Protein AF-A0A661QH32-F1 (afdb_monomer_lite)

Radius of gyration: 9.64 Å; chains: 1; bounding box: 24×14×18 Å

Structure (mmCIF, N/CA/C/O backbone):
data_AF-A0A661QH32-F1
#
_entry.id   AF-A0A661QH32-F1
#
loop_
_atom_site.group_PDB
_atom_site.id
_atom_site.type_symbol
_atom_site.label_atom_id
_atom_site.label_alt_id
_atom_site.label_comp_id
_atom_site.label_asym_id
_atom_site.label_entity_id
_atom_site.label_seq_id
_atom_site.pdbx_PDB_ins_code
_atom_site.Cartn_x
_atom_site.Cartn_y
_atom_site.Cartn_z
_atom_site.occupancy
_atom_site.B_iso_or_equiv
_atom_site.auth_seq_id
_atom_site.auth_comp_id
_atom_site.auth_asym_id
_atom_site.auth_atom_id
_atom_site.pdbx_PDB_model_num
ATOM 1 N N . MET A 1 1 ? -13.002 7.054 -3.467 1.00 75.56 1 MET A N 1
ATOM 2 C CA . MET A 1 1 ? -11.843 7.723 -4.108 1.00 75.56 1 MET A CA 1
ATOM 3 C C . MET A 1 1 ? -11.159 6.692 -4.989 1.00 75.56 1 MET A C 1
ATOM 5 O O . MET A 1 1 ? -11.063 5.554 -4.548 1.00 75.56 1 MET A O 1
ATOM 9 N N . LYS A 1 2 ? -10.746 7.043 -6.213 1.00 82.12 2 LYS A N 1
ATOM 10 C CA . LYS A 1 2 ? -10.051 6.104 -7.111 1.00 82.12 2 LYS A CA 1
ATOM 11 C C . LYS A 1 2 ? -8.544 6.260 -6.951 1.00 82.12 2 LYS A C 1
ATOM 13 O O . LYS A 1 2 ? -8.052 7.386 -7.003 1.00 82.12 2 LYS A O 1
ATOM 18 N N . VAL A 1 3 ? -7.837 5.154 -6.735 1.00 87.81 3 VAL A N 1
ATOM 19 C CA . VAL A 1 3 ? -6.391 5.135 -6.467 1.00 87.81 3 VAL A CA 1
ATOM 20 C C . VAL A 1 3 ? -5.720 4.135 -7.401 1.00 87.81 3 VAL A C 1
ATOM 22 O O . VAL A 1 3 ? -6.154 2.992 -7.502 1.00 87.81 3 VAL A O 1
ATOM 25 N N . GLY A 1 4 ? -4.654 4.565 -8.078 1.00 90.31 4 GLY A N 1
ATOM 26 C CA . GLY A 1 4 ? -3.820 3.702 -8.914 1.00 90.31 4 GLY A CA 1
ATOM 27 C C . GLY A 1 4 ? -2.518 3.330 -8.209 1.00 90.31 4 GLY A C 1
ATOM 28 O O . GLY A 1 4 ? -1.856 4.193 -7.637 1.00 90.31 4 GLY A O 1
ATOM 29 N N . LEU A 1 5 ? -2.130 2.056 -8.282 1.00 92.19 5 LEU A N 1
ATOM 30 C CA . LEU A 1 5 ? -0.886 1.543 -7.705 1.00 92.19 5 LEU A CA 1
ATOM 31 C C . LEU A 1 5 ? 0.143 1.272 -8.809 1.00 92.19 5 LEU A C 1
ATOM 33 O O . LEU A 1 5 ? -0.013 0.347 -9.607 1.00 92.19 5 LEU A O 1
ATOM 37 N N . VAL A 1 6 ? 1.221 2.058 -8.839 1.00 94.44 6 VAL A N 1
ATOM 38 C CA . VAL A 1 6 ? 2.327 1.918 -9.803 1.00 94.44 6 VAL A CA 1
ATOM 39 C C . VAL A 1 6 ? 3.591 1.482 -9.065 1.00 94.44 6 VAL A C 1
ATOM 41 O O . VAL A 1 6 ? 3.860 1.939 -7.961 1.00 94.44 6 VAL A O 1
ATOM 44 N N . GLY A 1 7 ? 4.369 0.570 -9.656 1.00 94.12 7 GLY A N 1
ATOM 45 C CA . GLY A 1 7 ? 5.627 0.101 -9.055 1.00 94.12 7 GLY A CA 1
ATOM 46 C C . GLY A 1 7 ? 5.468 -0.862 -7.867 1.00 94.12 7 GLY A C 1
ATOM 47 O O . GLY A 1 7 ? 6.452 -1.179 -7.203 1.00 94.12 7 GLY A O 1
ATOM 48 N N . TRP A 1 8 ? 4.262 -1.388 -7.619 1.00 95.06 8 TRP A N 1
ATOM 49 C CA . TRP A 1 8 ? 3.954 -2.258 -6.472 1.00 95.06 8 TRP A CA 1
ATOM 50 C C . TRP A 1 8 ? 4.709 -3.603 -6.456 1.00 95.06 8 TRP A C 1
ATOM 52 O O . TRP A 1 8 ? 4.783 -4.257 -5.423 1.00 95.06 8 TRP A O 1
ATOM 62 N N . ARG A 1 9 ? 5.306 -4.012 -7.584 1.00 96.06 9 ARG A N 1
ATOM 63 C CA . ARG A 1 9 ? 6.092 -5.254 -7.708 1.00 96.06 9 ARG A CA 1
ATOM 64 C C . ARG A 1 9 ? 7.544 -5.145 -7.222 1.00 96.06 9 ARG A C 1
ATOM 66 O O . ARG A 1 9 ? 8.235 -6.157 -7.180 1.00 96.06 9 ARG A O 1
ATOM 73 N N . GLY A 1 10 ? 8.030 -3.943 -6.902 1.00 96.38 10 GLY A N 1
ATOM 74 C CA . GLY A 1 10 ? 9.362 -3.756 -6.316 1.00 96.38 10 GLY A CA 1
ATOM 7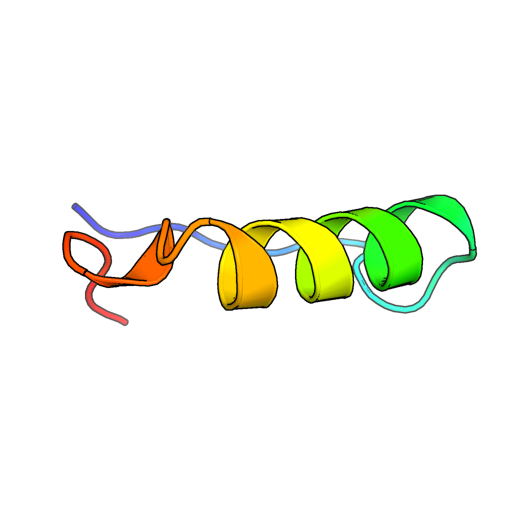5 C C . GLY A 1 10 ? 9.397 -4.105 -4.825 1.00 96.38 10 GLY A C 1
ATOM 76 O O . GLY A 1 10 ? 8.353 -4.256 -4.195 1.00 96.38 10 GLY A O 1
ATOM 77 N N . MET A 1 11 ? 10.596 -4.154 -4.236 1.00 95.75 11 MET A N 1
ATOM 78 C CA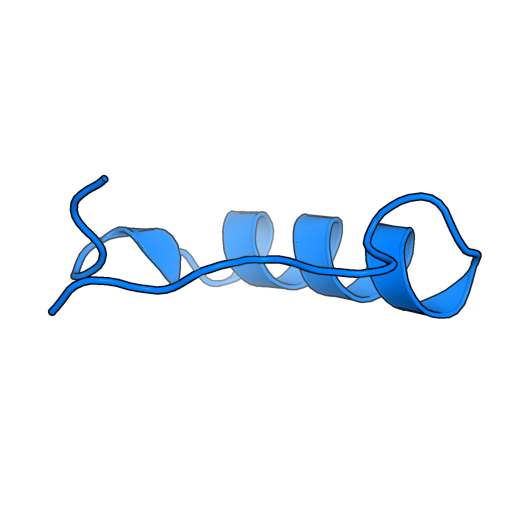 . MET A 1 11 ? 10.781 -4.458 -2.807 1.00 95.75 11 MET A CA 1
ATOM 79 C C . MET A 1 11 ? 9.921 -3.548 -1.912 1.00 95.75 11 MET A C 1
ATOM 81 O O . MET A 1 11 ? 9.110 -4.034 -1.131 1.00 95.75 11 MET A O 1
ATOM 85 N N . VAL A 1 12 ? 10.004 -2.228 -2.106 1.00 96.44 12 VAL A N 1
ATOM 86 C CA . VAL A 1 12 ? 9.206 -1.247 -1.346 1.00 96.44 12 VAL A CA 1
ATOM 87 C C . VAL A 1 12 ? 7.707 -1.381 -1.633 1.00 96.44 12 VAL A C 1
ATOM 89 O O . VAL A 1 12 ? 6.891 -1.299 -0.720 1.00 96.44 12 VAL A O 1
ATOM 92 N N . GLY A 1 13 ? 7.342 -1.635 -2.893 1.00 96.50 13 GLY A N 1
ATOM 93 C CA . GLY A 1 13 ? 5.950 -1.794 -3.311 1.00 96.50 13 GLY A CA 1
ATOM 94 C C . GLY A 1 13 ? 5.260 -2.985 -2.644 1.00 96.50 13 GLY A C 1
ATOM 95 O O . GLY A 1 13 ? 4.126 -2.861 -2.193 1.00 96.50 13 GLY A O 1
ATOM 96 N N . SER A 1 14 ? 5.966 -4.108 -2.510 1.00 96.00 14 SER A N 1
ATOM 97 C CA . SER A 1 14 ? 5.440 -5.306 -1.850 1.00 96.00 14 SER A CA 1
ATOM 98 C C . SER A 1 14 ? 5.218 -5.109 -0.346 1.00 96.00 14 SER A C 1
ATOM 100 O O . SER A 1 14 ? 4.178 -5.511 0.171 1.00 96.00 14 SER A O 1
ATOM 102 N N . VAL A 1 15 ? 6.135 -4.410 0.336 1.00 96.75 15 VAL A N 1
ATOM 103 C CA . VAL A 1 15 ? 5.991 -4.058 1.759 1.00 96.75 15 VAL A CA 1
ATOM 104 C C . VAL A 1 15 ? 4.820 -3.100 1.966 1.00 96.75 15 VAL A C 1
ATOM 106 O O . VAL A 1 15 ? 4.021 -3.306 2.875 1.00 96.75 15 VAL A O 1
ATOM 109 N N . LEU A 1 16 ? 4.668 -2.090 1.101 1.00 95.69 16 LEU A N 1
ATOM 110 C CA . LEU A 1 16 ? 3.513 -1.190 1.137 1.00 95.69 16 LEU A CA 1
ATOM 111 C C . LEU A 1 16 ? 2.198 -1.975 1.023 1.00 95.69 16 LEU A C 1
ATOM 113 O O . LEU A 1 16 ? 1.300 -1.769 1.833 1.00 95.69 16 LEU A O 1
ATOM 117 N N . MET A 1 17 ? 2.097 -2.901 0.061 1.00 95.19 17 MET A N 1
ATOM 118 C CA . MET A 1 17 ? 0.890 -3.718 -0.122 1.00 95.19 17 MET A CA 1
ATOM 119 C C . MET A 1 17 ? 0.574 -4.569 1.102 1.00 95.19 17 MET A C 1
ATOM 121 O O . MET A 1 17 ? -0.582 -4.635 1.511 1.00 95.19 17 MET A O 1
ATOM 125 N N . GLN A 1 18 ? 1.589 -5.183 1.709 1.00 96.38 18 GLN A N 1
ATOM 126 C CA . GLN A 1 18 ? 1.404 -5.961 2.927 1.00 96.38 18 GLN A CA 1
ATOM 127 C C . GLN A 1 18 ? 0.841 -5.097 4.068 1.00 96.38 18 GLN A C 1
ATOM 129 O O . GLN A 1 18 ? -0.157 -5.472 4.678 1.00 96.38 18 GLN A O 1
ATOM 134 N N . ARG A 1 19 ? 1.419 -3.913 4.313 1.00 96.81 19 ARG A N 1
ATOM 135 C CA . ARG A 1 19 ? 0.966 -3.003 5.380 1.00 96.81 19 ARG A CA 1
ATOM 136 C C . ARG A 1 19 ? -0.448 -2.476 5.132 1.00 96.81 19 ARG A C 1
ATOM 138 O O . ARG A 1 19 ? -1.241 -2.448 6.061 1.00 96.81 19 ARG A O 1
ATOM 145 N N . MET A 1 20 ? -0.799 -2.150 3.887 1.00 95.25 20 MET A N 1
ATOM 146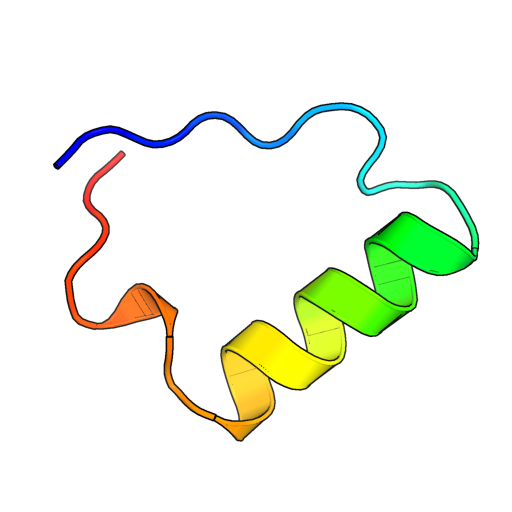 C CA . MET A 1 20 ? -2.155 -1.698 3.545 1.00 95.25 20 MET A CA 1
ATOM 147 C C . MET A 1 20 ? -3.228 -2.767 3.809 1.00 95.25 20 MET A C 1
ATOM 149 O O . MET A 1 20 ? -4.365 -2.428 4.138 1.00 95.25 20 MET A O 1
ATOM 153 N N . VAL A 1 21 ? -2.889 -4.055 3.673 1.00 94.38 21 VAL A N 1
ATOM 154 C CA . VAL A 1 21 ? -3.784 -5.158 4.062 1.00 94.38 21 VAL A CA 1
ATOM 155 C C . VAL A 1 21 ? -3.856 -5.291 5.584 1.00 94.38 21 VAL A C 1
ATOM 157 O O . VAL A 1 21 ? -4.954 -5.403 6.120 1.00 94.38 21 VAL A O 1
ATOM 160 N N . GLU A 1 22 ? -2.713 -5.259 6.278 1.00 97.38 22 GLU A N 1
ATOM 161 C CA . GLU A 1 22 ? -2.641 -5.369 7.745 1.00 97.38 22 GLU A CA 1
ATOM 162 C C . GLU A 1 22 ? -3.410 -4.248 8.463 1.00 97.38 22 GLU A C 1
ATOM 164 O O . GLU A 1 22 ? -4.090 -4.508 9.452 1.00 97.38 22 GLU A O 1
ATOM 169 N N . GLU A 1 23 ? -3.337 -3.021 7.947 1.00 97.00 23 GLU A N 1
ATOM 170 C CA . GLU A 1 23 ? -3.971 -1.830 8.530 1.00 97.00 23 GLU A CA 1
ATOM 171 C C . GLU A 1 23 ? -5.384 -1.558 7.969 1.00 97.00 23 GLU A C 1
ATOM 173 O O . GLU A 1 23 ? -6.051 -0.613 8.383 1.00 97.00 23 GLU A O 1
ATOM 178 N N . ASN A 1 24 ? -5.883 -2.400 7.052 1.00 94.06 24 ASN A N 1
ATOM 179 C CA . ASN A 1 24 ? -7.198 -2.262 6.408 1.00 94.06 24 ASN A CA 1
ATOM 180 C C . ASN A 1 24 ? -7.400 -0.938 5.629 1.00 94.06 24 ASN A C 1
ATOM 182 O O . ASN A 1 24 ? -8.516 -0.421 5.510 1.00 94.06 24 ASN A O 1
ATOM 186 N N . ASP A 1 25 ? -6.332 -0.416 5.021 1.00 93.50 25 ASP A N 1
ATOM 187 C CA . ASP A 1 25 ? -6.338 0.856 4.281 1.00 93.50 25 ASP A CA 1
ATOM 188 C C . ASP A 1 25 ? -7.224 0.821 3.019 1.00 93.50 25 ASP A C 1
ATOM 190 O O . ASP A 1 25 ? -7.622 1.858 2.480 1.00 93.50 25 ASP A O 1
ATOM 194 N N . PHE A 1 26 ? -7.581 -0.373 2.536 1.00 91.25 26 PHE A N 1
ATOM 195 C CA . PHE A 1 26 ? -8.441 -0.547 1.362 1.00 91.25 26 PHE A CA 1
ATOM 196 C C . PHE A 1 26 ? -9.930 -0.280 1.627 1.00 91.25 26 PHE A C 1
ATOM 198 O O . PHE A 1 26 ? -10.686 -0.132 0.668 1.00 91.25 26 PHE A O 1
ATOM 205 N N . ALA A 1 27 ? -10.370 -0.161 2.885 1.00 91.12 27 ALA A N 1
ATOM 206 C CA . ALA A 1 27 ? -11.789 -0.032 3.239 1.00 91.12 27 ALA A CA 1
ATOM 207 C C . ALA A 1 27 ? -12.502 1.194 2.622 1.00 91.12 27 ALA A C 1
ATOM 209 O O . ALA A 1 27 ? -13.729 1.214 2.529 1.00 91.12 27 ALA A O 1
ATOM 210 N N . GLY A 1 28 ? -11.753 2.210 2.176 1.00 85.12 28 GLY A N 1
ATOM 211 C CA . GLY A 1 28 ? -12.279 3.405 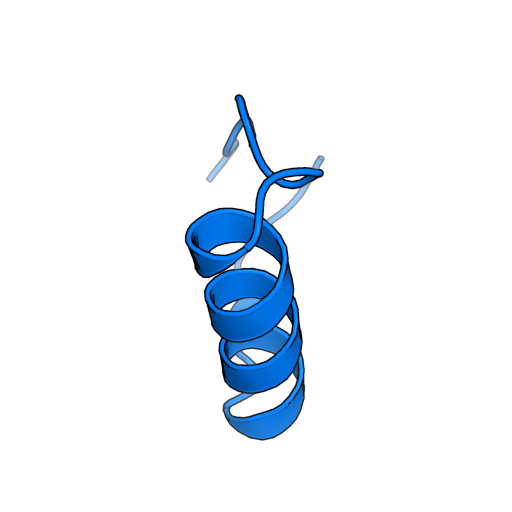1.497 1.00 85.12 28 GLY A CA 1
ATOM 212 C C . GLY A 1 28 ? -11.894 3.535 0.017 1.00 85.12 28 GLY A C 1
ATOM 213 O O . GLY A 1 28 ? -12.210 4.553 -0.615 1.00 85.12 28 GLY A O 1
ATOM 214 N N . VAL A 1 29 ? -11.189 2.546 -0.541 1.00 85.69 29 VAL A N 1
ATOM 215 C CA . VAL A 1 29 ? -10.646 2.590 -1.904 1.00 85.69 29 VAL A CA 1
ATOM 216 C C . VAL A 1 29 ? -11.493 1.716 -2.823 1.00 85.69 29 VAL A C 1
ATOM 218 O O . VAL A 1 29 ? -11.613 0.511 -2.635 1.00 85.69 29 VAL A O 1
ATOM 221 N N . THR A 1 30 ? -12.076 2.335 -3.847 1.00 71.19 30 THR A N 1
ATOM 222 C CA . THR A 1 30 ? -12.810 1.641 -4.913 1.00 71.19 30 THR A CA 1
ATOM 223 C C . THR A 1 30 ? -11.962 1.622 -6.187 1.00 71.19 30 THR A C 1
ATOM 225 O O . THR A 1 30 ? -11.285 2.629 -6.427 1.00 71.19 30 THR A O 1
ATOM 228 N N . PRO A 1 31 ? -12.025 0.555 -7.008 1.00 67.94 31 PRO A N 1
ATOM 229 C CA . PRO A 1 31 ? -11.301 0.476 -8.279 1.00 67.94 31 PRO A CA 1
ATOM 230 C C . PRO A 1 31 ? -11.554 1.662 -9.228 1.00 67.94 31 PRO A C 1
ATOM 232 O O . PRO A 1 31 ? -12.693 2.196 -9.273 1.00 67.94 31 PRO A O 1
#

pLDDT: mean 91.4,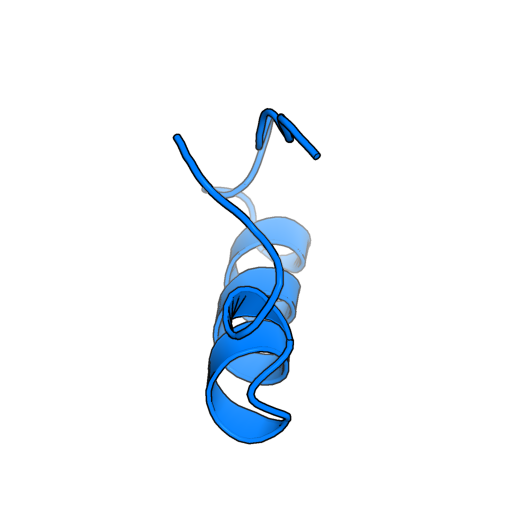 std 7.55, range [67.94, 97.38]

Sequence (31 aa):
MKVGLVGWRGMVGSVLMQRMVEENDFAGVTP

Secondar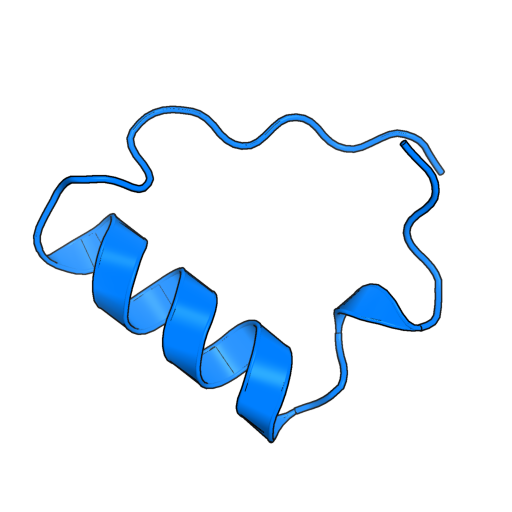y structure (DSSP, 8-state):
-B----STTSHHHHHHHHHHHHTTGGGG-B-

Foldseek 3Di:
DEDDQDPLPDPVNVVVVVVCVVVVVCPPYDD